Protein AF-A0A3D2A0Z0-F1 (afdb_monomer)

Nearest PDB structures (foldseek):
  3msz-assembly1_A  TM=7.708E-01  e=6.679E-01  Francisella tularensis subsp. tularensis SCHU S4
  8oy0-assembly1_C  TM=5.312E-01  e=2.084E+00  Acinetobacter baumannii ATCC 17978
  8oy0-assembly1_B  TM=5.054E-01  e=1.941E+00  Acinetobacter baumannii ATCC 17978
  8oy0-assemb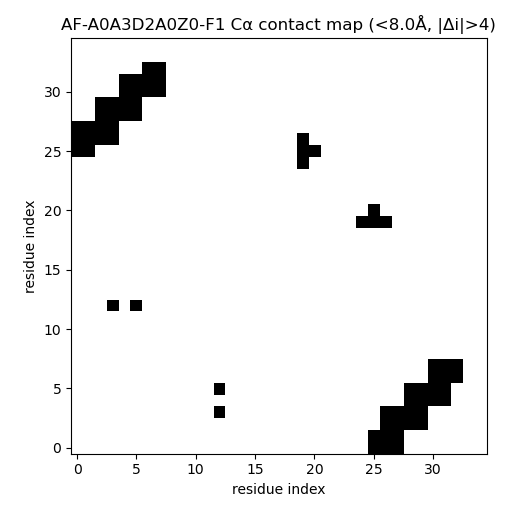ly1_D  TM=5.030E-01  e=2.580E+00  Acinetobacter baumannii ATCC 17978
  8oy0-assembly1_A  TM=5.017E-01  e=3.429E+00  Acinetobacter baumannii ATCC 17978

Radius of gyration: 10.24 Å; Cα contacts (8 Å, |Δi|>4): 34; chains: 1; bounding box: 21×14×26 Å

Stru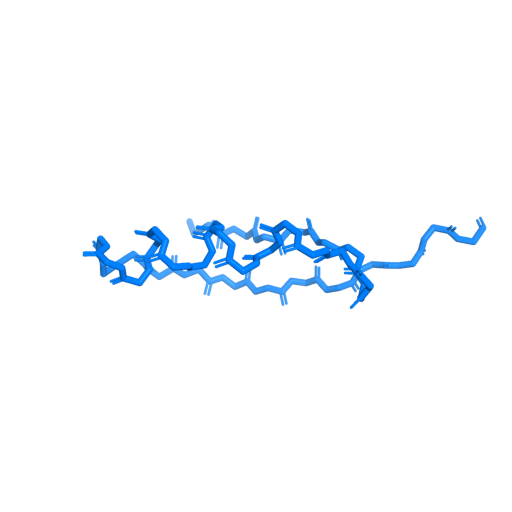cture (mmCIF, N/CA/C/O backbone):
data_AF-A0A3D2A0Z0-F1
#
_entry.id   AF-A0A3D2A0Z0-F1
#
loop_
_atom_site.group_PDB
_atom_site.id
_atom_site.type_symbol
_atom_site.label_atom_id
_atom_site.label_alt_id
_atom_site.label_comp_id
_atom_site.label_asym_id
_atom_site.label_entity_id
_atom_site.label_seq_id
_atom_site.pdbx_PDB_ins_code
_atom_site.Cartn_x
_atom_site.Cartn_y
_atom_site.Cartn_z
_atom_site.occupancy
_atom_site.B_iso_or_equiv
_atom_site.auth_seq_id
_atom_site.auth_comp_id
_atom_site.auth_as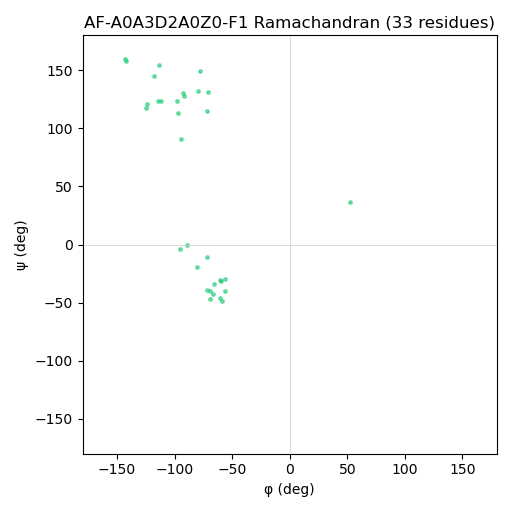ym_id
_atom_site.auth_atom_id
_atom_site.pdbx_PDB_model_num
ATOM 1 N N . MET A 1 1 ? 5.504 7.520 10.148 1.00 77.94 1 MET A N 1
ATOM 2 C CA . MET A 1 1 ? 4.553 7.729 9.037 1.00 77.94 1 MET A CA 1
ATOM 3 C C . MET A 1 1 ? 5.001 6.821 7.905 1.00 77.94 1 MET A C 1
ATOM 5 O O . MET A 1 1 ? 6.166 6.905 7.536 1.00 77.94 1 MET A O 1
ATOM 9 N N . LEU A 1 2 ? 4.173 5.868 7.474 1.00 90.69 2 LEU A N 1
ATOM 10 C CA . LEU A 1 2 ? 4.554 4.905 6.433 1.00 90.69 2 LEU A C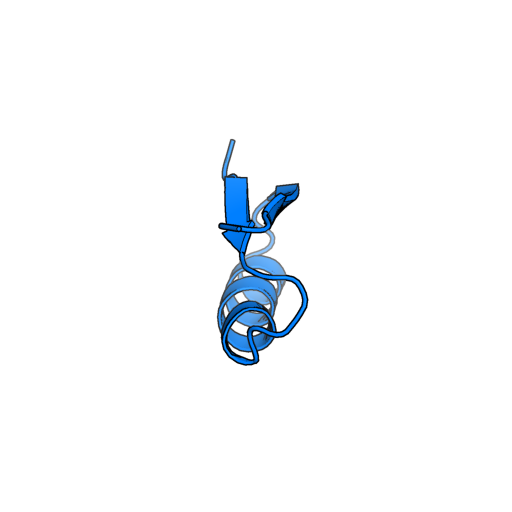A 1
ATOM 11 C C . LEU A 1 2 ? 4.427 5.563 5.059 1.00 90.69 2 LEU A C 1
ATOM 13 O O . LEU A 1 2 ? 3.408 6.187 4.776 1.00 90.69 2 LEU A O 1
ATOM 17 N N . LYS A 1 3 ? 5.453 5.417 4.221 1.00 93.69 3 LYS A N 1
ATOM 18 C CA . LYS A 1 3 ? 5.469 5.951 2.860 1.00 93.69 3 LYS A CA 1
ATOM 19 C C . LYS A 1 3 ? 5.744 4.821 1.877 1.00 93.69 3 LYS A C 1
ATOM 21 O O . LYS A 1 3 ? 6.750 4.125 2.000 1.00 93.69 3 LYS A O 1
ATOM 26 N N . ILE A 1 4 ? 4.821 4.611 0.948 1.00 93.69 4 ILE A N 1
ATOM 27 C CA . ILE A 1 4 ? 4.882 3.578 -0.080 1.00 93.69 4 ILE A CA 1
ATOM 28 C C . ILE A 1 4 ? 5.429 4.228 -1.341 1.00 93.69 4 ILE A C 1
ATOM 30 O O . ILE A 1 4 ? 4.765 5.064 -1.942 1.00 93.69 4 ILE A O 1
ATOM 34 N N . ILE A 1 5 ? 6.629 3.825 -1.744 1.00 94.06 5 ILE A N 1
ATOM 35 C CA . ILE A 1 5 ? 7.232 4.262 -3.001 1.00 94.06 5 ILE A CA 1
ATOM 36 C C . ILE A 1 5 ? 6.990 3.165 -4.034 1.00 94.06 5 ILE A C 1
ATOM 38 O O . ILE A 1 5 ? 7.340 2.005 -3.803 1.00 94.06 5 ILE A O 1
ATOM 42 N N . SER A 1 6 ? 6.358 3.502 -5.156 1.00 94.44 6 SER A N 1
ATOM 43 C CA . SER A 1 6 ? 6.042 2.525 -6.200 1.00 94.44 6 SER A CA 1
ATOM 44 C C . SER A 1 6 ? 6.172 3.101 -7.600 1.00 94.44 6 SER A C 1
ATOM 46 O O . SER A 1 6 ? 6.110 4.307 -7.794 1.00 94.44 6 SER A O 1
ATOM 48 N N . PHE A 1 7 ? 6.311 2.236 -8.599 1.00 93.69 7 PHE A N 1
ATOM 49 C CA . PHE A 1 7 ? 6.130 2.654 -9.987 1.00 93.69 7 PHE A CA 1
ATOM 50 C C . PHE A 1 7 ? 4.647 2.764 -10.305 1.00 93.69 7 PHE A C 1
ATOM 52 O O . PHE A 1 7 ? 3.846 1.966 -9.815 1.00 93.69 7 PHE A O 1
ATOM 59 N N . THR A 1 8 ? 4.291 3.672 -11.210 1.00 88.12 8 THR A N 1
ATOM 60 C CA . THR A 1 8 ? 2.907 3.865 -11.662 1.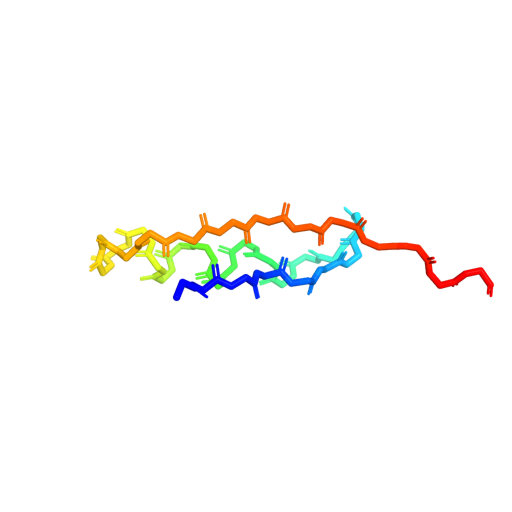00 88.12 8 THR A CA 1
ATOM 61 C C . THR A 1 8 ? 2.278 2.579 -12.213 1.00 88.12 8 THR A C 1
ATOM 63 O O . THR A 1 8 ? 1.076 2.388 -12.078 1.00 88.12 8 THR A O 1
ATOM 66 N N . ILE A 1 9 ? 3.079 1.672 -12.797 1.00 87.62 9 ILE A N 1
ATOM 67 C CA . ILE A 1 9 ? 2.588 0.417 -13.395 1.00 87.62 9 ILE A CA 1
ATOM 68 C C . ILE A 1 9 ? 2.657 -0.799 -12.459 1.00 87.62 9 ILE A C 1
ATOM 70 O O . ILE A 1 9 ? 2.291 -1.901 -12.862 1.00 87.62 9 ILE A O 1
ATOM 74 N N . CYS A 1 10 ? 3.205 -0.652 -11.249 1.00 88.19 10 CYS A N 1
ATOM 75 C CA . CYS A 1 10 ? 3.548 -1.797 -10.411 1.00 88.19 10 CYS A CA 1
ATOM 76 C C . CYS A 1 10 ? 2.283 -2.471 -9.846 1.00 88.19 10 CYS A C 1
ATOM 78 O O . CYS A 1 10 ? 1.613 -1.885 -8.992 1.00 88.19 10 CYS A O 1
ATOM 80 N N . PRO A 1 11 ? 1.974 -3.732 -10.210 1.00 88.50 11 PRO A N 1
ATOM 81 C CA . PRO A 1 11 ? 0.758 -4.401 -9.740 1.00 88.50 11 PRO A CA 1
ATOM 82 C C . PRO A 1 11 ? 0.825 -4.790 -8.252 1.00 88.50 11 PRO A C 1
ATOM 84 O O . PRO A 1 11 ? -0.175 -5.185 -7.656 1.00 88.50 11 PRO A O 1
ATOM 87 N N . PHE A 1 12 ? 2.000 -4.700 -7.620 1.00 93.00 12 PHE A N 1
ATOM 88 C CA . PHE A 1 12 ? 2.200 -5.131 -6.235 1.00 93.00 12 PHE A CA 1
ATOM 89 C C . PHE A 1 12 ? 1.731 -4.105 -5.196 1.00 93.00 12 PHE A C 1
ATOM 91 O O . PHE A 1 12 ? 1.458 -4.491 -4.056 1.00 93.00 12 PHE A O 1
ATOM 98 N N . VAL A 1 13 ? 1.569 -2.829 -5.575 1.00 94.38 13 VAL A N 1
ATOM 99 C CA . VAL A 1 13 ? 1.123 -1.766 -4.655 1.00 94.38 13 VAL A CA 1
ATOM 100 C C . VAL A 1 13 ? -0.257 -2.068 -4.061 1.00 94.38 13 VAL A C 1
ATOM 102 O O . VAL A 1 13 ? -0.516 -1.780 -2.893 1.00 94.38 13 VAL A O 1
ATOM 105 N N . GLN A 1 14 ? -1.115 -2.756 -4.818 1.00 92.50 14 GLN A N 1
ATOM 106 C CA . GLN A 1 14 ? -2.468 -3.117 -4.398 1.00 92.50 14 GLN A CA 1
ATOM 107 C C . GLN A 1 14 ? -2.483 -4.102 -3.217 1.00 92.50 14 GLN A C 1
ATOM 109 O O . GLN A 1 14 ? -3.345 -4.024 -2.348 1.00 92.50 14 GLN A O 1
ATOM 114 N N . ARG A 1 15 ? -1.507 -5.019 -3.138 1.00 94.31 15 ARG A N 1
ATOM 115 C CA . ARG A 1 15 ? -1.422 -5.981 -2.023 1.00 94.31 15 ARG A CA 1
ATOM 116 C C . ARG A 1 15 ? -0.981 -5.303 -0.727 1.00 94.31 15 ARG A C 1
ATOM 118 O O . ARG A 1 15 ? -1.492 -5.625 0.342 1.00 94.31 15 ARG A O 1
ATOM 125 N N . VAL A 1 16 ? -0.036 -4.368 -0.828 1.00 93.88 16 VAL A N 1
ATOM 126 C C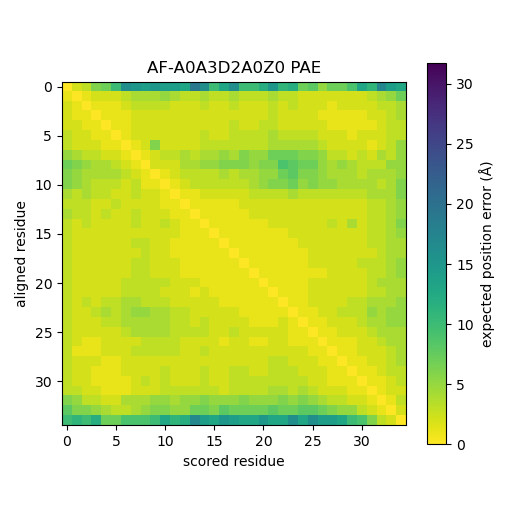A . VAL A 1 16 ? 0.502 -3.633 0.326 1.00 93.88 16 VAL A CA 1
ATOM 127 C C . VAL A 1 16 ? -0.548 -2.682 0.892 1.00 93.88 16 VAL A C 1
ATOM 129 O O . VAL A 1 16 ? -0.792 -2.691 2.096 1.00 93.88 16 VAL A O 1
ATOM 132 N N . THR A 1 17 ? -1.217 -1.919 0.026 1.00 94.88 17 THR A N 1
ATOM 133 C CA . THR A 1 17 ? -2.311 -1.018 0.420 1.00 94.88 17 THR A CA 1
ATOM 134 C C . THR A 1 17 ? -3.459 -1.790 1.065 1.00 94.88 17 THR A C 1
ATOM 136 O O . THR A 1 17 ? -3.855 -1.445 2.171 1.00 94.88 17 THR A O 1
ATOM 139 N N . ALA A 1 18 ? -3.900 -2.914 0.486 1.00 95.62 18 ALA A N 1
ATOM 140 C CA . ALA A 1 18 ? -4.948 -3.752 1.081 1.00 95.62 18 ALA A CA 1
ATOM 141 C C . ALA A 1 18 ? -4.619 -4.229 2.511 1.00 95.62 18 ALA A C 1
ATOM 143 O O . ALA A 1 18 ? -5.489 -4.229 3.382 1.00 95.62 18 ALA A O 1
ATOM 144 N N . LEU A 1 19 ? -3.363 -4.607 2.782 1.00 95.88 19 LEU A N 1
ATOM 145 C CA . LEU A 1 19 ? -2.927 -4.992 4.128 1.00 95.88 19 LEU A CA 1
ATOM 146 C C . LEU A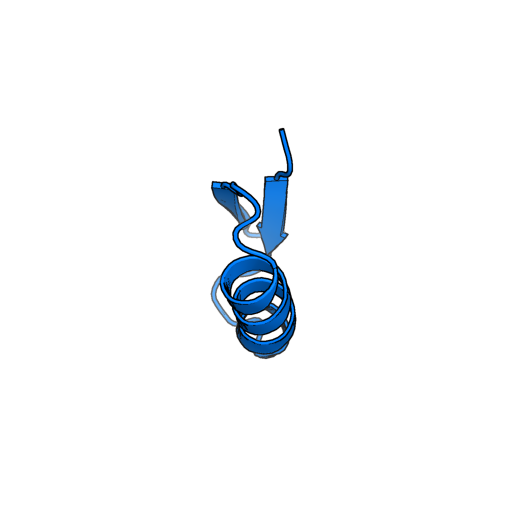 1 19 ? -2.964 -3.810 5.107 1.00 95.88 19 LEU A C 1
ATOM 148 O O . LEU A 1 19 ? -3.360 -3.975 6.262 1.00 95.88 19 LEU A O 1
ATOM 152 N N . LEU A 1 20 ? -2.508 -2.639 4.664 1.00 95.50 20 LEU A N 1
ATOM 153 C CA . LEU A 1 20 ? -2.450 -1.439 5.497 1.00 95.50 20 LEU A CA 1
ATOM 154 C C . LEU A 1 20 ? -3.851 -0.904 5.810 1.00 95.50 20 LEU A C 1
ATOM 156 O O . LEU A 1 20 ? -4.116 -0.581 6.969 1.00 95.50 20 LEU A O 1
ATOM 160 N N . GLU A 1 21 ? -4.760 -0.934 4.833 1.00 95.50 21 GLU A N 1
ATOM 161 C CA . GLU A 1 21 ? -6.190 -0.659 5.015 1.00 95.50 21 GLU A CA 1
ATOM 162 C C . GLU A 1 21 ? -6.818 -1.621 6.031 1.00 95.50 21 GLU A C 1
ATOM 164 O O . GLU A 1 21 ? -7.443 -1.190 7.002 1.00 95.50 21 GLU A O 1
ATOM 169 N N . ALA A 1 22 ? -6.579 -2.932 5.890 1.00 97.56 22 ALA A N 1
ATOM 170 C CA . ALA A 1 22 ? -7.088 -3.936 6.828 1.00 97.56 22 ALA A CA 1
ATOM 171 C C . ALA A 1 22 ? -6.577 -3.723 8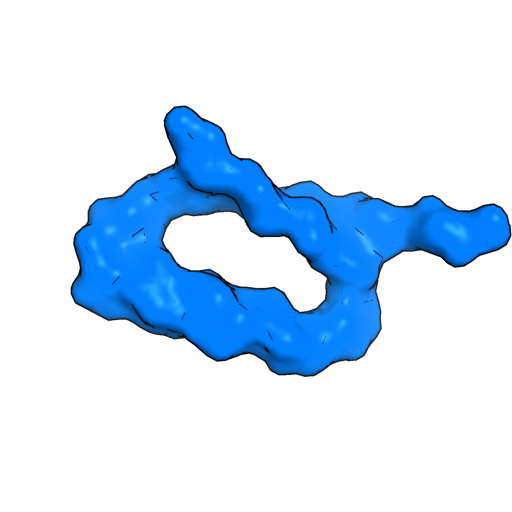.26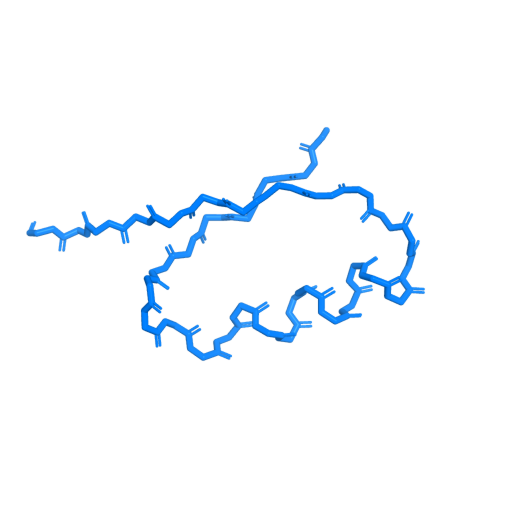6 1.00 97.56 22 ALA A C 1
ATOM 173 O O . ALA A 1 22 ? -7.274 -4.031 9.234 1.00 97.56 22 ALA A O 1
ATOM 174 N N . LYS A 1 23 ? -5.367 -3.173 8.419 1.00 96.94 23 LYS A N 1
ATOM 175 C CA . LYS A 1 23 ? -4.760 -2.831 9.713 1.00 96.94 23 LYS A CA 1
ATOM 176 C C . LYS A 1 23 ? -5.087 -1.414 10.198 1.00 96.94 23 LYS A C 1
ATOM 178 O O . LYS A 1 23 ? -4.636 -1.058 11.285 1.00 96.94 23 LYS A O 1
ATOM 183 N N . LYS A 1 24 ? -5.859 -0.622 9.441 1.00 96.06 24 LYS A N 1
ATOM 184 C CA . LYS A 1 24 ? -6.170 0.791 9.731 1.00 96.06 24 LYS A CA 1
ATOM 185 C C . LYS A 1 24 ? -4.916 1.639 9.978 1.00 96.06 24 LYS A C 1
ATOM 187 O O . LYS A 1 24 ? -4.895 2.501 10.855 1.00 96.06 24 LYS A O 1
ATOM 192 N N . LEU A 1 25 ? -3.847 1.356 9.239 1.00 96.12 25 LEU A N 1
ATOM 193 C CA . LEU A 1 25 ? -2.594 2.094 9.338 1.00 96.12 25 LEU A CA 1
ATOM 194 C C . LEU A 1 25 ? -2.589 3.214 8.307 1.00 96.12 25 LEU A C 1
ATOM 196 O O . LEU A 1 25 ? -2.831 2.967 7.133 1.00 96.12 25 LEU A O 1
ATOM 200 N N . ALA A 1 26 ? -2.270 4.430 8.741 1.00 96.12 26 ALA A N 1
ATOM 201 C CA . ALA A 1 26 ? -2.094 5.551 7.829 1.00 96.12 26 ALA A CA 1
ATOM 202 C C . ALA A 1 26 ? -0.806 5.379 7.010 1.00 96.12 26 ALA A C 1
ATOM 204 O O . ALA A 1 26 ? 0.275 5.141 7.568 1.00 96.12 26 ALA A O 1
ATOM 205 N N . TYR A 1 27 ? -0.923 5.544 5.697 1.00 95.44 27 TYR A N 1
ATOM 206 C CA . TYR A 1 27 ? 0.193 5.536 4.762 1.00 95.44 27 TYR A CA 1
ATOM 207 C C . TYR A 1 27 ? -0.021 6.579 3.665 1.00 95.44 27 TYR A C 1
ATOM 209 O O . TYR A 1 27 ? -1.146 6.990 3.395 1.00 95.44 27 TYR A O 1
ATOM 217 N N . ASP A 1 28 ? 1.076 6.988 3.043 1.00 95.44 28 ASP A N 1
ATOM 218 C CA . ASP A 1 28 ? 1.097 7.867 1.875 1.00 95.44 28 ASP A CA 1
ATOM 219 C C . ASP A 1 28 ? 1.718 7.123 0.686 1.00 95.44 28 ASP A C 1
ATOM 221 O O . ASP A 1 28 ? 2.624 6.308 0.889 1.00 95.44 28 ASP A O 1
ATOM 225 N N . ILE A 1 29 ? 1.236 7.368 -0.535 1.00 93.56 29 ILE A N 1
ATOM 226 C CA . ILE A 1 29 ? 1.753 6.722 -1.751 1.00 93.56 29 ILE A CA 1
ATOM 227 C C . ILE A 1 29 ? 2.456 7.765 -2.615 1.00 93.56 29 ILE A C 1
ATOM 229 O O . ILE A 1 29 ? 1.840 8.730 -3.057 1.00 93.56 29 ILE A O 1
ATOM 233 N N . GLU A 1 30 ? 3.724 7.515 -2.933 1.00 94.62 30 GLU A N 1
ATOM 234 C CA . GLU A 1 30 ? 4.489 8.292 -3.902 1.00 94.62 30 GLU A CA 1
ATOM 235 C C . GLU A 1 30 ? 4.840 7.426 -5.113 1.00 94.62 30 GLU A C 1
ATOM 237 O O . GLU A 1 30 ? 5.459 6.363 -4.991 1.00 94.62 30 GLU A O 1
ATOM 242 N N . PHE A 1 31 ? 4.444 7.896 -6.296 1.00 93.94 31 PHE A N 1
ATOM 243 C CA . PHE A 1 31 ? 4.783 7.239 -7.549 1.00 93.94 31 PHE A CA 1
ATOM 244 C C . PHE A 1 31 ? 6.079 7.809 -8.125 1.00 93.94 31 PHE A C 1
ATOM 246 O O . PHE A 1 31 ? 6.202 9.018 -8.307 1.00 93.94 31 PHE A O 1
ATOM 253 N N . ILE A 1 32 ? 7.026 6.927 -8.441 1.00 93.81 32 ILE A N 1
ATOM 254 C CA . ILE A 1 32 ? 8.318 7.272 -9.039 1.00 93.81 32 ILE A CA 1
ATOM 255 C C . ILE A 1 32 ? 8.435 6.728 -10.464 1.00 93.81 32 ILE A C 1
ATOM 257 O O . ILE A 1 32 ? 7.833 5.712 -10.819 1.00 93.81 32 ILE A O 1
ATOM 261 N N . SER A 1 33 ? 9.266 7.391 -11.265 1.00 90.62 33 SER A N 1
ATOM 262 C CA . SER A 1 33 ? 9.716 6.925 -12.576 1.00 90.62 33 SER A CA 1
ATOM 263 C C . SER A 1 33 ? 11.239 6.926 -12.578 1.00 90.62 33 SER A C 1
ATOM 265 O O . SER A 1 33 ? 11.850 7.975 -12.391 1.00 90.62 33 SER A O 1
ATOM 267 N N . LEU A 1 34 ? 11.848 5.753 -12.750 1.00 83.81 34 LEU A N 1
ATOM 268 C CA . LEU A 1 34 ? 13.291 5.623 -12.944 1.00 83.81 34 LEU A CA 1
ATOM 269 C C . LEU A 1 34 ? 13.524 5.588 -14.456 1.00 83.81 34 LEU A C 1
ATOM 271 O O . LEU A 1 34 ? 13.377 4.532 -15.070 1.00 83.81 34 LEU A O 1
ATOM 275 N N . SER A 1 35 ? 13.740 6.763 -15.046 1.00 76.06 35 SER A N 1
ATOM 276 C CA . SER A 1 35 ? 14.112 6.915 -16.458 1.00 76.06 35 SER A CA 1
ATOM 277 C C . SER A 1 35 ? 15.529 6.420 -16.724 1.00 76.06 35 SER A C 1
ATOM 279 O O . SER A 1 35 ? 16.388 6.624 -15.836 1.00 76.06 35 SER A O 1
#

pLDDT: mean 92.46, std 4.83, range [76.06, 97.56]

Mean predicted aligned error: 3.02 Å

Foldseek 3Di:
DAEAEEAPPDPCVVVVVVVCVVVVHDYHYDHDDDD

Solvent-accessible surface area (backbone atoms only — not comparable to full-atom values): 2321 Å² total; per-residue (Å²): 133,50,72,47,78,41,47,86,82,51,78,62,57,61,61,56,50,53,52,33,59,77,66,72,51,76,68,46,82,46,75,53,82,90,127

Secondary structure (DSSP, 8-state):
-EEEEEETT-TTHHHHHHHHHHTT--EEEEEE---

Sequence (35 aa):
MLKIISFTICPFVQRVTALLEAKKLAYDIEFISLS